Protein AF-A0A356W5I6-F1 (afdb_monomer_lite)

Sequence (80 aa):
FKPIEYPKPDGVISFDKLTNVSFTNTYHGEDQPVHLVVKDMALQKASEHDVYAGPSARYCPAGVYEWIEEGGELKFQINS

Radius of gyration: 14.83 Å; chains: 1; bounding box: 37×24×36 Å

InterPro domains:
  IPR007859 ETF-QO/FixX, C-terminal domain [PF05187] (11-80)
  IPR040156 Electron transfer flavoprotein-ubiquinone oxidoreductase [PTHR10617] (2-80)

Organism: NCBI:txid1280948

pLDDT: mean 94.02, std 3.03, range [78.12, 97.06]

Structure (mmCIF, N/CA/C/O backbone):
data_AF-A0A356W5I6-F1
#
_entry.id   AF-A0A356W5I6-F1
#
loop_
_atom_site.group_PDB
_atom_site.id
_atom_site.type_symbol
_atom_site.label_atom_id
_atom_site.label_alt_id
_atom_site.label_comp_id
_atom_site.label_asym_id
_atom_site.label_entity_id
_atom_site.label_seq_id
_atom_site.pdbx_PDB_ins_code
_atom_site.Cartn_x
_atom_site.Cartn_y
_atom_site.Cartn_z
_atom_site.occupancy
_atom_site.B_iso_or_equiv
_atom_site.auth_seq_id
_atom_site.auth_comp_id
_atom_site.auth_asym_id
_atom_site.auth_atom_id
_atom_site.pdbx_PDB_model_num
ATOM 1 N N . PHE A 1 1 ? -17.001 -10.683 -9.569 1.00 78.12 1 PHE A N 1
ATOM 2 C CA . PHE A 1 1 ? -16.438 -10.219 -8.284 1.00 78.12 1 PHE A CA 1
ATOM 3 C C . PHE A 1 1 ? -17.429 -9.258 -7.648 1.00 78.12 1 PHE A C 1
ATOM 5 O O . PHE A 1 1 ? -17.999 -8.455 -8.375 1.00 78.12 1 PHE A O 1
ATOM 12 N N . LYS A 1 2 ? -17.670 -9.360 -6.337 1.00 89.81 2 LYS A N 1
ATOM 13 C CA . LYS A 1 2 ? -18.467 -8.381 -5.589 1.00 89.81 2 LYS A CA 1
ATOM 14 C C . LYS A 1 2 ? -17.511 -7.647 -4.640 1.00 89.81 2 LYS A C 1
ATOM 16 O O . LYS A 1 2 ? -16.949 -8.322 -3.778 1.00 89.81 2 LYS A O 1
ATOM 21 N N . PRO A 1 3 ? -17.285 -6.333 -4.811 1.00 91.19 3 PRO A N 1
ATOM 22 C CA . PRO A 1 3 ? -16.458 -5.559 -3.892 1.00 91.19 3 PRO A CA 1
ATOM 23 C C . PRO A 1 3 ? -16.959 -5.672 -2.448 1.00 91.19 3 PRO A C 1
ATOM 25 O O . PRO A 1 3 ? -18.165 -5.759 -2.209 1.00 91.19 3 PRO A O 1
ATOM 28 N N . ILE A 1 4 ? -16.027 -5.679 -1.497 1.00 94.81 4 ILE A N 1
ATOM 29 C CA . ILE A 1 4 ? -16.344 -5.601 -0.071 1.00 94.81 4 ILE A CA 1
ATOM 30 C C . ILE A 1 4 ? -16.460 -4.123 0.288 1.00 94.81 4 ILE A C 1
ATOM 32 O O . ILE A 1 4 ? -15.526 -3.352 0.064 1.00 94.81 4 ILE A O 1
ATOM 36 N N . GLU A 1 5 ? -17.597 -3.738 0.853 1.00 95.81 5 GLU A N 1
ATOM 37 C CA . GLU A 1 5 ? -17.786 -2.408 1.421 1.00 95.81 5 GLU A CA 1
ATOM 38 C C . GLU A 1 5 ? -17.235 -2.400 2.847 1.00 95.81 5 GLU A C 1
ATOM 40 O O . GLU A 1 5 ? -17.859 -2.914 3.775 1.00 95.81 5 GLU A O 1
ATOM 45 N N . TYR A 1 6 ? -16.032 -1.853 3.013 1.00 94.56 6 TYR A N 1
ATOM 46 C CA . TYR A 1 6 ? -15.467 -1.616 4.337 1.00 94.56 6 TYR A CA 1
ATOM 47 C C . TYR A 1 6 ? -16.042 -0.316 4.916 1.00 94.56 6 TYR A C 1
ATOM 49 O O . TYR A 1 6 ? -16.037 0.705 4.219 1.00 94.56 6 TYR A O 1
ATOM 57 N N . PRO A 1 7 ? -16.531 -0.318 6.170 1.00 96.62 7 PRO A N 1
ATOM 58 C CA . PRO A 1 7 ? -16.988 0.905 6.812 1.00 96.62 7 PRO A CA 1
ATOM 59 C C . PRO A 1 7 ? -15.823 1.886 6.968 1.00 96.62 7 PRO A C 1
ATOM 61 O O . PRO A 1 7 ? -14.665 1.491 7.117 1.00 96.62 7 PRO A O 1
ATOM 64 N N . LYS A 1 8 ? -16.140 3.182 6.943 1.00 96.38 8 LYS A N 1
ATOM 65 C CA . LYS A 1 8 ? -15.157 4.219 7.268 1.00 96.38 8 LYS A CA 1
ATOM 66 C C . LYS A 1 8 ? -14.710 4.063 8.731 1.00 96.38 8 LYS A C 1
ATOM 68 O O . LYS A 1 8 ? -15.551 3.707 9.558 1.00 96.38 8 LYS A O 1
ATOM 73 N N . PRO A 1 9 ? -13.433 4.339 9.047 1.00 97.06 9 PRO A N 1
ATOM 74 C CA . PRO A 1 9 ? -12.962 4.317 10.426 1.00 97.06 9 PRO A CA 1
ATOM 75 C C . PRO A 1 9 ? -13.699 5.362 11.276 1.00 97.06 9 PRO A C 1
ATOM 77 O O . PRO A 1 9 ? -14.021 6.447 10.790 1.00 97.06 9 PRO A O 1
ATOM 80 N N . ASP A 1 10 ? -13.964 5.023 12.537 1.00 96.50 10 ASP A N 1
ATOM 81 C CA . ASP A 1 10 ? -14.680 5.861 13.511 1.00 96.50 10 ASP A CA 1
ATOM 82 C C . ASP A 1 10 ? -13.762 6.765 14.353 1.00 96.50 10 ASP A C 1
ATOM 84 O O . ASP A 1 10 ? -14.245 7.657 15.047 1.00 96.50 10 ASP A O 1
ATOM 88 N N . GLY A 1 11 ? -12.445 6.554 14.292 1.00 94.69 11 GLY A N 1
ATOM 89 C CA . GLY A 1 11 ? -11.446 7.299 15.057 1.00 94.69 11 GLY A CA 1
ATOM 90 C C . GLY A 1 11 ? -11.406 6.961 16.551 1.00 94.69 11 GLY A C 1
ATOM 91 O O . GLY A 1 11 ? -10.740 7.669 17.303 1.00 94.69 11 GLY A O 1
ATOM 92 N N . VAL A 1 12 ? -12.110 5.911 16.996 1.00 95.06 12 VAL A N 1
ATOM 93 C CA . VAL A 1 12 ? -12.160 5.481 18.406 1.00 95.06 12 VAL A CA 1
ATOM 94 C C . VAL A 1 12 ? -11.721 4.027 18.552 1.00 95.06 12 VAL A C 1
ATOM 96 O O . VAL A 1 12 ? -10.830 3.728 19.343 1.00 95.06 12 VAL A O 1
ATOM 99 N N . ILE A 1 13 ? -12.341 3.121 17.795 1.00 94.81 13 ILE A N 1
ATOM 100 C CA . ILE A 1 13 ? -12.024 1.684 17.781 1.00 94.81 13 ILE A CA 1
ATOM 101 C C . ILE A 1 13 ? -11.329 1.308 16.465 1.00 94.81 13 ILE A C 1
ATOM 103 O O . ILE A 1 13 ? -10.568 0.345 16.404 1.00 94.81 13 ILE A O 1
ATOM 107 N N . SER A 1 14 ? -11.571 2.078 15.405 1.00 96.25 14 SER A N 1
ATOM 108 C CA . SER A 1 14 ? -11.052 1.857 14.060 1.00 96.25 14 SER A CA 1
ATOM 109 C C . SER A 1 14 ? -10.445 3.140 13.499 1.00 96.25 14 SER A C 1
ATOM 111 O O . SER A 1 14 ? -11.001 4.224 13.648 1.00 96.25 14 SER A O 1
ATOM 113 N N . PHE A 1 15 ? -9.304 3.018 12.828 1.00 96.31 15 PHE A N 1
ATOM 114 C CA . PHE A 1 15 ? -8.506 4.149 12.351 1.00 96.31 15 PHE A CA 1
ATOM 115 C C . PHE A 1 15 ? -8.094 3.929 10.899 1.00 96.31 15 PHE A C 1
ATOM 117 O O . PHE A 1 15 ? -8.037 2.790 10.425 1.00 96.31 15 PHE A O 1
ATOM 124 N N . ASP A 1 16 ? -7.808 5.013 10.183 1.00 94.81 16 ASP A N 1
ATOM 125 C CA . ASP A 1 16 ? -7.220 4.918 8.852 1.00 94.81 16 ASP A CA 1
ATOM 126 C C . ASP A 1 16 ? -5.772 4.388 8.915 1.00 94.81 16 ASP A C 1
ATOM 128 O O . ASP A 1 16 ? -5.131 4.345 9.972 1.00 94.81 16 ASP A O 1
ATOM 132 N N . LYS A 1 17 ? -5.251 3.949 7.762 1.00 93.94 17 LYS A N 1
ATOM 133 C CA . LYS A 1 17 ? -3.915 3.343 7.676 1.00 93.94 17 LYS A CA 1
ATOM 134 C C . LYS A 1 17 ? -2.806 4.304 8.118 1.00 93.94 17 LYS A C 1
ATOM 136 O O . LYS A 1 17 ? -1.897 3.856 8.804 1.00 93.94 17 LYS A O 1
ATOM 141 N N . LEU A 1 18 ? -2.877 5.591 7.766 1.00 92.50 18 LEU A N 1
ATOM 142 C CA . LEU A 1 18 ? -1.817 6.559 8.074 1.00 92.50 18 LEU A CA 1
ATOM 143 C C . LEU A 1 18 ? -1.758 6.842 9.574 1.00 92.50 18 LEU A C 1
ATOM 145 O O . LEU A 1 18 ? -0.674 6.809 10.159 1.00 92.50 18 LEU A O 1
ATOM 149 N N . THR A 1 19 ? -2.919 7.019 10.211 1.00 94.06 19 THR A N 1
ATOM 150 C CA . THR A 1 19 ? -3.003 7.129 11.673 1.00 94.06 19 THR A CA 1
ATOM 151 C C . THR A 1 19 ? -2.378 5.905 12.348 1.00 94.06 19 THR A C 1
ATOM 153 O O . THR A 1 19 ? -1.514 6.057 13.211 1.00 94.06 19 THR A O 1
ATOM 156 N N . ASN A 1 20 ? -2.712 4.689 11.901 1.00 93.31 20 ASN A N 1
ATOM 157 C CA . ASN A 1 20 ? -2.115 3.466 12.449 1.00 93.31 20 ASN A CA 1
ATOM 158 C C . ASN A 1 20 ? -0.596 3.379 12.231 1.00 93.31 20 ASN A C 1
ATOM 160 O O . ASN A 1 20 ? 0.128 2.999 13.149 1.00 93.31 20 ASN A O 1
ATOM 164 N N . VAL A 1 21 ? -0.098 3.742 11.045 1.00 94.44 21 VAL A N 1
ATOM 165 C CA . VAL A 1 21 ? 1.344 3.744 10.745 1.00 94.44 21 VAL A CA 1
ATOM 166 C C . VAL A 1 21 ? 2.088 4.697 11.673 1.00 94.44 21 VAL A C 1
ATOM 168 O O . VAL A 1 21 ? 3.139 4.321 12.193 1.00 94.44 21 VAL A O 1
ATOM 171 N N . SER A 1 22 ? 1.525 5.874 11.961 1.00 94.25 22 SER A N 1
ATOM 172 C CA . SER A 1 22 ? 2.148 6.843 12.870 1.00 94.25 22 SER A CA 1
ATOM 173 C C . SER A 1 22 ? 2.419 6.265 14.268 1.00 94.25 22 SER A C 1
ATOM 175 O O . SER A 1 22 ? 3.446 6.565 14.873 1.00 94.25 22 SER A O 1
ATOM 177 N N . PHE A 1 23 ? 1.570 5.351 14.752 1.00 94.56 23 PHE A N 1
ATOM 178 C CA . PHE A 1 23 ? 1.744 4.696 16.054 1.00 94.56 23 PHE A CA 1
ATOM 179 C C . PHE A 1 23 ? 2.845 3.634 16.076 1.0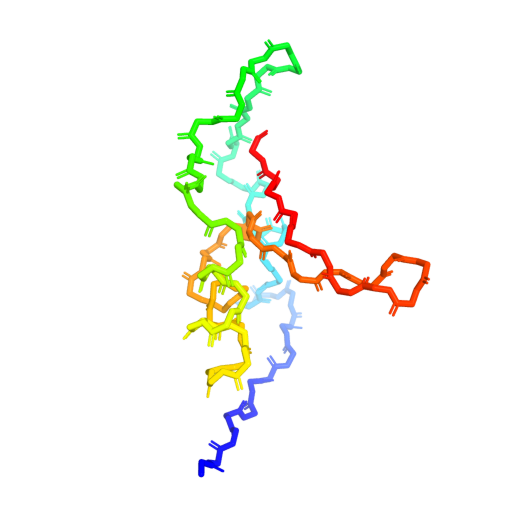0 94.56 23 PHE A C 1
ATOM 181 O O . PHE A 1 23 ? 3.301 3.247 17.150 1.00 94.56 23 PHE A O 1
ATOM 188 N N . THR A 1 24 ? 3.297 3.160 14.915 1.00 95.19 24 THR A N 1
ATOM 189 C CA . THR A 1 24 ? 4.395 2.184 14.837 1.00 95.19 24 THR A CA 1
ATOM 190 C C . THR A 1 24 ? 5.769 2.825 15.010 1.00 95.19 24 THR A C 1
ATOM 192 O O . THR A 1 24 ? 6.741 2.109 15.244 1.00 95.19 24 THR A O 1
ATOM 195 N N . ASN A 1 25 ? 5.859 4.155 14.868 1.00 93.69 25 ASN A N 1
ATOM 196 C CA . ASN A 1 25 ? 7.120 4.891 14.806 1.00 93.69 25 ASN A CA 1
ATOM 197 C C . ASN A 1 25 ? 8.090 4.342 13.730 1.00 93.69 25 ASN A C 1
ATOM 199 O O . ASN A 1 25 ? 9.308 4.384 13.895 1.00 93.69 25 ASN A O 1
ATOM 203 N N . THR A 1 26 ? 7.543 3.781 12.642 1.00 92.50 26 THR A N 1
ATOM 204 C CA . THR A 1 26 ? 8.302 3.356 11.456 1.00 92.50 26 THR A CA 1
ATOM 205 C C . THR A 1 26 ? 8.827 4.568 10.697 1.00 92.50 26 THR A C 1
ATOM 207 O O . THR A 1 26 ? 8.091 5.528 10.475 1.00 92.50 26 THR A O 1
ATOM 210 N N . TYR A 1 27 ? 10.090 4.504 10.276 1.00 92.19 27 TYR A N 1
ATOM 211 C CA . TYR A 1 27 ? 10.759 5.560 9.524 1.00 92.19 27 TYR A CA 1
ATOM 212 C C . TYR A 1 27 ? 11.948 5.005 8.723 1.00 92.19 27 TYR A C 1
ATOM 214 O O . TYR A 1 27 ? 12.627 4.083 9.181 1.00 92.19 27 TYR A O 1
ATOM 222 N N . HIS A 1 28 ? 12.230 5.624 7.575 1.00 92.25 28 HIS A N 1
ATOM 223 C CA . HIS A 1 28 ? 13.440 5.429 6.774 1.00 92.25 28 HIS A CA 1
ATOM 224 C C . HIS A 1 28 ? 14.099 6.789 6.525 1.00 92.25 28 HIS A C 1
ATOM 226 O O . HIS A 1 28 ? 13.408 7.796 6.390 1.00 92.25 28 HIS A O 1
ATOM 232 N N . GLY A 1 29 ? 15.432 6.830 6.479 1.00 90.75 29 GLY A N 1
ATOM 233 C CA . GLY A 1 29 ? 16.152 8.067 6.160 1.00 90.75 29 GLY A CA 1
ATOM 234 C C . GLY A 1 29 ? 15.887 8.522 4.722 1.00 90.75 29 GLY A C 1
ATOM 235 O O . GLY A 1 29 ? 15.799 7.680 3.836 1.00 90.75 29 GLY A O 1
ATOM 236 N N . GLU A 1 30 ? 15.822 9.835 4.488 1.00 82.69 30 GLU A N 1
ATOM 237 C CA . GLU A 1 30 ? 15.471 10.418 3.176 1.00 82.69 30 GLU A CA 1
ATOM 238 C C . GLU A 1 30 ? 16.411 9.988 2.034 1.00 82.69 30 GLU A C 1
ATOM 240 O O . GLU A 1 30 ? 15.975 9.833 0.898 1.00 82.69 30 GLU A O 1
ATOM 245 N N . ASP A 1 31 ? 17.685 9.732 2.344 1.00 90.31 31 ASP A N 1
ATOM 246 C CA . ASP A 1 31 ? 18.699 9.307 1.369 1.00 90.31 31 ASP A CA 1
ATOM 247 C C . ASP A 1 31 ? 18.819 7.777 1.231 1.00 90.31 31 ASP A C 1
ATOM 249 O O . ASP A 1 31 ? 19.731 7.271 0.566 1.00 90.31 31 ASP A O 1
ATOM 253 N N . GLN A 1 32 ? 17.950 7.003 1.891 1.00 90.25 32 GLN A N 1
ATOM 254 C CA . GLN A 1 32 ? 17.976 5.548 1.771 1.00 90.25 32 GLN A CA 1
ATOM 255 C C . GLN A 1 32 ? 17.319 5.113 0.455 1.00 90.25 32 GLN A C 1
ATOM 257 O O . GLN A 1 32 ? 16.238 5.587 0.110 1.00 90.25 32 GLN A O 1
ATOM 262 N N . PRO A 1 33 ? 17.932 4.186 -0.302 1.00 91.62 33 PRO A N 1
ATOM 263 C CA . PRO A 1 33 ? 17.299 3.652 -1.496 1.00 91.62 33 PRO A CA 1
ATOM 264 C C . PRO A 1 33 ? 16.041 2.858 -1.128 1.00 91.62 33 PRO A C 1
ATOM 266 O O . PRO A 1 33 ? 16.020 2.133 -0.130 1.00 91.62 33 PRO A O 1
ATOM 269 N N . VAL A 1 34 ? 15.022 2.928 -1.989 1.00 92.81 34 VAL A N 1
ATOM 270 C CA . VAL A 1 34 ? 13.801 2.120 -1.867 1.00 92.81 34 VAL A CA 1
ATOM 271 C C . VAL A 1 34 ? 14.179 0.640 -1.802 1.00 92.81 34 VAL A C 1
ATOM 273 O O . VAL A 1 34 ? 14.732 0.077 -2.749 1.00 92.81 34 VAL A O 1
ATOM 276 N N . HIS A 1 35 ? 13.866 -0.004 -0.680 1.00 93.94 35 HIS A N 1
ATOM 277 C CA . HIS A 1 35 ? 14.237 -1.400 -0.436 1.00 93.94 35 HIS A CA 1
ATOM 278 C C . HIS A 1 35 ? 13.242 -2.403 -1.051 1.00 93.94 35 HIS A C 1
ATOM 280 O O . HIS A 1 35 ? 13.496 -3.608 -1.075 1.00 93.94 35 HIS A O 1
ATOM 286 N N . LEU A 1 36 ? 12.117 -1.915 -1.581 1.00 95.50 36 LEU A N 1
ATOM 287 C CA . LEU A 1 36 ? 11.100 -2.699 -2.278 1.00 95.50 36 LEU A CA 1
ATOM 288 C C . LEU A 1 36 ? 11.310 -2.591 -3.790 1.00 95.50 36 LEU A C 1
ATOM 290 O O . LEU A 1 36 ? 10.871 -1.645 -4.440 1.00 95.50 36 LEU A O 1
ATOM 294 N N . VAL A 1 37 ? 12.010 -3.575 -4.351 1.00 95.06 37 VAL A N 1
ATOM 295 C CA . VAL A 1 37 ? 12.439 -3.552 -5.754 1.00 95.06 37 VAL A CA 1
ATOM 296 C C . VAL A 1 37 ? 11.425 -4.264 -6.646 1.00 95.06 37 VAL A C 1
ATOM 298 O O . VAL A 1 37 ? 11.220 -5.474 -6.537 1.00 95.06 37 VAL A O 1
ATOM 301 N N . VAL A 1 38 ? 10.831 -3.526 -7.585 1.00 95.31 38 VAL A N 1
ATOM 302 C CA . VAL A 1 38 ? 9.990 -4.098 -8.644 1.00 95.31 38 VAL A CA 1
ATOM 303 C C . VAL A 1 38 ? 10.882 -4.530 -9.800 1.00 95.31 38 VAL A C 1
ATOM 305 O O . VAL A 1 38 ? 11.567 -3.716 -10.413 1.00 95.31 38 VAL A O 1
ATOM 308 N N . LYS A 1 39 ? 10.875 -5.829 -10.108 1.00 96.44 39 LYS A N 1
ATOM 309 C CA . LYS A 1 39 ? 11.717 -6.387 -11.174 1.00 96.44 39 LYS A CA 1
ATOM 310 C C . LYS A 1 39 ? 11.259 -5.971 -12.576 1.00 96.44 39 LYS A C 1
ATOM 312 O O . LYS A 1 39 ? 12.095 -5.801 -13.457 1.00 96.44 39 LYS A O 1
ATOM 317 N N . ASP A 1 40 ? 9.950 -5.851 -12.782 1.00 97.00 40 ASP A N 1
ATOM 318 C CA . ASP A 1 40 ? 9.346 -5.510 -14.070 1.00 97.00 40 ASP A CA 1
ATOM 319 C C . ASP A 1 40 ? 8.074 -4.681 -13.845 1.00 97.00 40 ASP A C 1
ATOM 321 O O . ASP A 1 40 ? 7.062 -5.180 -13.349 1.00 97.00 40 ASP A O 1
ATOM 325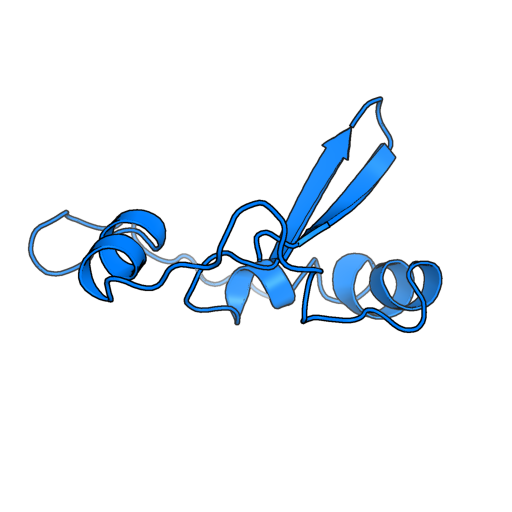 N N . MET A 1 41 ? 8.140 -3.397 -14.201 1.00 95.00 41 MET A N 1
ATOM 326 C CA . MET A 1 41 ? 7.036 -2.449 -14.025 1.00 95.00 41 MET A CA 1
ATOM 327 C C . MET A 1 41 ? 5.868 -2.714 -14.980 1.00 95.00 41 MET A C 1
ATOM 329 O O . MET A 1 41 ? 4.714 -2.473 -14.623 1.00 95.00 41 MET A O 1
ATOM 333 N N . ALA A 1 42 ? 6.144 -3.227 -16.182 1.00 95.62 42 ALA A N 1
ATOM 334 C CA . ALA A 1 42 ? 5.102 -3.559 -17.144 1.00 95.62 42 ALA A CA 1
ATOM 335 C C . ALA A 1 42 ? 4.323 -4.788 -16.670 1.00 95.62 4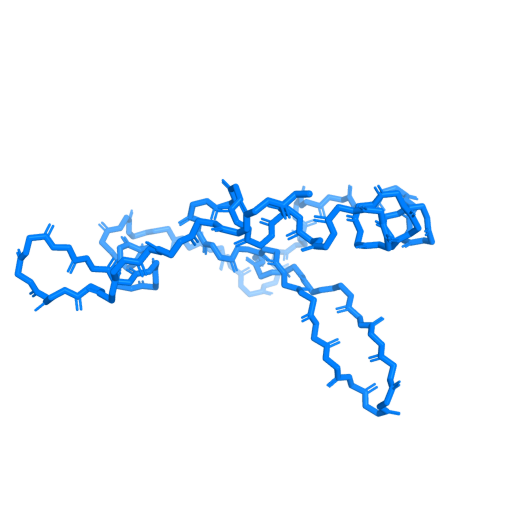2 ALA A C 1
ATOM 337 O O . ALA A 1 42 ? 3.091 -4.782 -16.684 1.00 95.62 42 ALA A O 1
ATOM 338 N N . LEU A 1 43 ? 5.033 -5.805 -16.170 1.00 95.94 43 LEU A N 1
ATOM 339 C CA . LEU A 1 43 ? 4.403 -6.971 -15.559 1.00 95.94 43 LEU A CA 1
ATOM 340 C C . LEU A 1 43 ? 3.632 -6.594 -14.291 1.00 95.94 43 LEU A C 1
ATOM 342 O O . LEU A 1 43 ? 2.531 -7.105 -14.098 1.00 95.94 43 LEU A O 1
ATOM 346 N N . GLN A 1 44 ? 4.161 -5.695 -13.454 1.00 95.81 44 GLN A N 1
ATOM 347 C CA . GLN A 1 44 ? 3.452 -5.204 -12.269 1.00 95.81 44 GLN A CA 1
ATOM 348 C C . GLN A 1 44 ? 2.091 -4.619 -12.664 1.00 95.81 44 GLN A C 1
ATOM 350 O O . GLN A 1 44 ? 1.067 -5.032 -12.133 1.00 95.81 44 GLN A O 1
ATOM 355 N N . LYS A 1 45 ? 2.039 -3.743 -13.669 1.00 95.75 45 LYS A N 1
ATOM 356 C CA . LYS A 1 45 ? 0.767 -3.191 -14.151 1.00 95.75 45 LYS A CA 1
ATOM 357 C C . LYS A 1 45 ? -0.150 -4.263 -14.747 1.00 95.75 45 LYS A C 1
ATOM 359 O O . LYS A 1 45 ? -1.288 -4.416 -14.308 1.00 95.75 45 LYS A O 1
ATOM 364 N N . ALA A 1 46 ? 0.360 -5.036 -15.703 1.00 96.81 46 ALA A N 1
ATOM 365 C CA . ALA A 1 46 ? -0.454 -5.968 -16.477 1.00 96.81 46 ALA A CA 1
ATOM 366 C C . ALA A 1 46 ? -0.964 -7.164 -15.656 1.00 96.81 46 ALA A C 1
ATOM 368 O O . ALA A 1 46 ? -2.022 -7.700 -15.966 1.00 96.81 46 ALA A O 1
ATOM 369 N N . SER A 1 47 ? -0.227 -7.611 -14.631 1.00 95.12 47 SER A N 1
ATOM 370 C CA . SER A 1 47 ? -0.603 -8.783 -13.826 1.00 95.12 47 SER A CA 1
ATOM 371 C C . SER A 1 47 ? -1.339 -8.440 -12.534 1.00 95.12 47 SER A C 1
ATOM 373 O O . SER A 1 47 ? -2.134 -9.255 -12.074 1.00 95.12 47 SER A O 1
ATOM 375 N N . GLU A 1 48 ? -1.101 -7.264 -11.948 1.00 94.94 48 GLU A N 1
ATOM 376 C CA . GLU A 1 48 ? -1.652 -6.876 -10.647 1.00 94.94 48 GLU A CA 1
ATOM 377 C C . GLU A 1 48 ? -2.781 -5.851 -10.798 1.00 94.94 48 GLU A C 1
ATOM 379 O O . GLU A 1 48 ? -3.898 -6.088 -10.324 1.00 94.94 48 GLU A O 1
ATOM 384 N N . HIS A 1 49 ? -2.535 -4.755 -11.516 1.00 95.31 49 HIS A N 1
ATOM 385 C CA . HIS A 1 49 ? -3.525 -3.698 -11.680 1.00 95.31 49 HIS A CA 1
ATOM 386 C C . HIS A 1 49 ? -4.619 -4.101 -12.667 1.00 95.31 49 HIS A C 1
ATOM 388 O O . HIS A 1 49 ? -5.795 -4.130 -12.309 1.00 95.31 49 HIS A O 1
ATOM 394 N N . ASP A 1 50 ? -4.241 -4.466 -13.890 1.00 95.31 50 ASP A N 1
ATOM 395 C CA . ASP A 1 50 ? -5.205 -4.642 -14.981 1.00 95.31 50 ASP A CA 1
ATOM 396 C C . ASP A 1 50 ? -6.082 -5.894 -14.800 1.00 95.31 50 ASP A C 1
ATOM 398 O O . ASP A 1 50 ? -7.211 -5.944 -15.289 1.00 95.31 50 ASP A O 1
ATOM 402 N N . VAL A 1 51 ? -5.597 -6.891 -14.046 1.00 95.38 51 VAL A N 1
ATOM 403 C CA . VAL A 1 51 ? -6.330 -8.138 -13.764 1.00 95.38 51 VAL A CA 1
ATOM 404 C C . VAL A 1 51 ? -7.062 -8.092 -12.420 1.00 95.38 51 VAL A C 1
ATOM 406 O O . VAL A 1 51 ? -8.200 -8.556 -12.328 1.00 95.38 51 VAL A O 1
ATOM 409 N N . TYR A 1 52 ? -6.437 -7.544 -11.370 1.00 94.44 52 TYR A N 1
ATOM 410 C CA . TYR A 1 52 ? -6.946 -7.634 -9.991 1.00 94.44 52 TYR A CA 1
ATOM 411 C C . TYR A 1 52 ? -7.252 -6.277 -9.342 1.00 94.44 52 TYR A C 1
ATOM 413 O O . TYR A 1 52 ? -7.590 -6.221 -8.153 1.00 94.44 52 TYR A O 1
ATOM 421 N N . ALA A 1 53 ? -7.195 -5.189 -10.113 1.00 93.88 53 ALA A N 1
ATOM 422 C CA . ALA A 1 53 ? -7.489 -3.829 -9.671 1.00 93.88 53 ALA A CA 1
ATOM 423 C C . ALA A 1 53 ? -6.646 -3.393 -8.463 1.00 93.88 53 ALA A C 1
ATOM 425 O O . ALA A 1 53 ? -7.187 -2.862 -7.485 1.00 93.88 53 ALA A O 1
ATOM 426 N N . GLY A 1 54 ? -5.340 -3.666 -8.504 1.00 94.88 54 GLY A N 1
ATOM 427 C CA . GLY A 1 54 ? -4.390 -3.093 -7.557 1.00 94.88 54 GLY A CA 1
ATOM 428 C C . GLY A 1 54 ? -4.425 -3.691 -6.142 1.00 94.88 54 GLY A C 1
ATOM 429 O O . GLY A 1 54 ? -4.548 -2.921 -5.185 1.00 94.88 54 GLY A O 1
ATOM 430 N N . PRO A 1 55 ? -4.392 -5.027 -5.928 1.00 95.75 55 PRO A N 1
ATOM 431 C CA . PRO A 1 55 ? -4.436 -5.607 -4.583 1.00 95.75 55 PRO A CA 1
ATOM 432 C C . PRO A 1 55 ? -3.322 -5.123 -3.638 1.00 95.75 55 PRO A C 1
ATOM 434 O O . PRO A 1 55 ? -3.538 -5.146 -2.426 1.00 95.75 55 PRO A O 1
ATOM 437 N N . SER A 1 56 ? -2.186 -4.639 -4.146 1.00 96.19 56 SER A N 1
ATOM 438 C CA . SER A 1 56 ? -1.070 -4.084 -3.363 1.00 96.19 56 SER A CA 1
ATOM 439 C C . SER A 1 56 ? -1.457 -2.902 -2.483 1.00 96.19 56 SER A C 1
ATOM 441 O O . SER A 1 56 ? -1.084 -2.869 -1.306 1.00 96.19 56 SER A O 1
ATOM 443 N N . ALA A 1 57 ? -2.323 -2.021 -2.984 1.00 94.75 57 ALA A N 1
ATOM 444 C CA . ALA A 1 57 ? -2.898 -0.922 -2.211 1.00 94.75 57 ALA A CA 1
ATOM 445 C C . ALA A 1 57 ? -3.804 -1.410 -1.058 1.00 94.75 57 ALA A C 1
ATOM 447 O O . ALA A 1 57 ? -4.052 -0.693 -0.080 1.00 94.75 57 ALA A O 1
ATOM 448 N N . ARG A 1 58 ? -4.303 -2.654 -1.128 1.00 94.50 58 ARG A N 1
ATOM 449 C CA . ARG A 1 58 ? -5.199 -3.238 -0.118 1.00 94.50 58 ARG A CA 1
ATOM 450 C C . ARG A 1 58 ? -4.446 -4.094 0.891 1.00 94.50 58 ARG A C 1
ATOM 452 O O . ARG A 1 58 ? -4.594 -3.835 2.084 1.00 94.50 58 ARG A O 1
ATOM 459 N N . TYR A 1 59 ? -3.639 -5.058 0.433 1.00 95.62 59 TYR A N 1
ATOM 460 C CA . TYR A 1 59 ? -2.933 -5.988 1.321 1.00 95.62 59 TYR A CA 1
ATOM 461 C C . TYR A 1 59 ? -1.808 -5.317 2.109 1.00 95.62 59 TYR A C 1
ATOM 463 O O . TYR A 1 59 ? -1.450 -5.810 3.175 1.00 95.62 59 TYR A O 1
ATOM 471 N N . CYS A 1 60 ? -1.237 -4.210 1.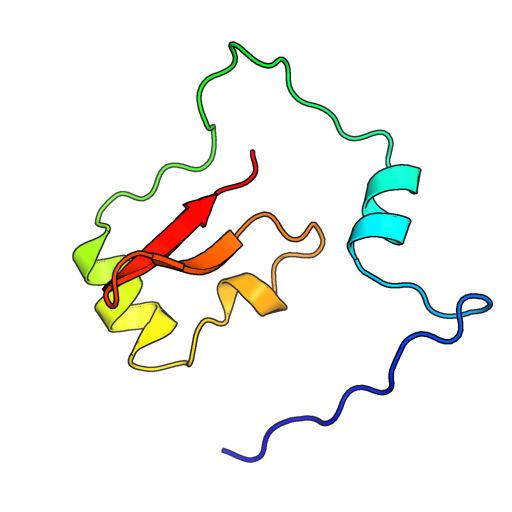611 1.00 96.81 60 CYS A N 1
ATOM 472 C CA . CYS A 1 60 ? -0.196 -3.505 2.344 1.00 96.81 60 CYS A CA 1
ATOM 473 C C . CYS 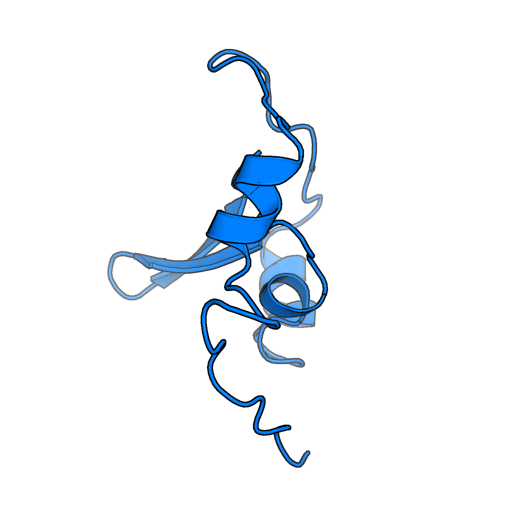A 1 60 ? -0.800 -2.806 3.573 1.00 96.81 60 CYS A C 1
ATOM 475 O O . CYS A 1 60 ? -1.676 -1.941 3.413 1.00 96.81 60 CYS A O 1
ATOM 477 N N . PRO A 1 61 ? -0.342 -3.140 4.794 1.00 95.69 61 PRO A N 1
ATOM 478 C CA . PRO A 1 61 ? -0.883 -2.553 6.016 1.00 95.69 61 PRO A CA 1
ATOM 479 C C . PRO A 1 61 ? -0.440 -1.099 6.211 1.00 95.69 61 PRO A C 1
ATOM 481 O O . PRO A 1 61 ? -1.104 -0.363 6.933 1.00 95.69 61 PRO A O 1
ATOM 484 N N . ALA A 1 62 ? 0.643 -0.681 5.547 1.00 96.06 62 ALA A N 1
ATOM 485 C CA . ALA A 1 62 ? 1.291 0.608 5.768 1.00 96.06 62 ALA A CA 1
ATOM 486 C C . ALA A 1 62 ? 1.066 1.644 4.652 1.00 96.06 62 ALA A C 1
ATOM 488 O O . ALA A 1 62 ? 1.618 2.733 4.717 1.00 96.06 62 ALA A O 1
ATOM 489 N N . GLY A 1 63 ? 0.271 1.327 3.621 1.00 94.12 63 GLY A N 1
ATOM 490 C CA . GLY A 1 63 ? 0.025 2.272 2.518 1.00 94.12 63 GLY A CA 1
ATOM 491 C C . GLY A 1 63 ? 1.260 2.549 1.650 1.00 94.12 63 GLY A C 1
ATOM 492 O O . GLY A 1 63 ? 1.397 3.626 1.085 1.00 94.12 63 GLY A O 1
ATOM 493 N N . VAL A 1 64 ? 2.172 1.577 1.559 1.00 96.38 64 VAL A N 1
ATOM 494 C CA . VAL A 1 64 ? 3.433 1.727 0.815 1.00 96.38 64 VAL A CA 1
ATOM 495 C C . VAL A 1 64 ? 3.220 1.710 -0.698 1.00 96.38 64 VAL A C 1
ATOM 497 O O . VAL A 1 64 ? 3.911 2.421 -1.411 1.00 96.38 64 VAL A O 1
ATOM 500 N N . TYR A 1 65 ? 2.290 0.898 -1.201 1.00 97.06 65 TYR A N 1
ATOM 501 C CA . TYR A 1 65 ? 2.053 0.748 -2.638 1.00 97.06 65 TYR A CA 1
ATOM 502 C C . TYR A 1 65 ? 0.819 1.524 -3.068 1.00 97.06 65 TYR A C 1
ATOM 504 O O . TYR A 1 65 ? -0.270 1.285 -2.539 1.00 97.06 65 TYR A O 1
ATOM 512 N N . GLU A 1 66 ? 0.977 2.382 -4.069 1.00 95.88 66 GLU A N 1
ATOM 513 C CA . GLU A 1 66 ? -0.109 3.196 -4.603 1.00 95.88 66 GLU A CA 1
ATOM 514 C C . GLU A 1 66 ? -0.089 3.206 -6.133 1.00 95.88 66 GLU A C 1
ATOM 516 O O . GLU A 1 66 ? 0.963 3.286 -6.764 1.00 95.88 66 GLU A O 1
ATOM 521 N N . TRP A 1 67 ? -1.274 3.133 -6.735 1.00 95.38 67 TRP A N 1
ATOM 522 C CA . TRP A 1 67 ? -1.473 3.421 -8.151 1.00 95.38 67 TRP A CA 1
ATOM 523 C C . TRP A 1 67 ? -2.043 4.830 -8.260 1.00 95.38 67 TRP A C 1
ATOM 525 O O . TRP A 1 67 ? -3.171 5.069 -7.829 1.00 95.38 67 TRP A O 1
ATOM 535 N N . ILE A 1 68 ? -1.255 5.754 -8.802 1.00 95.44 68 ILE A N 1
ATOM 536 C CA . ILE A 1 68 ? -1.627 7.160 -8.970 1.00 95.44 68 ILE A CA 1
ATOM 537 C C . ILE A 1 68 ? -1.789 7.492 -10.451 1.00 95.44 68 ILE A C 1
ATOM 539 O O . ILE A 1 68 ? -1.144 6.888 -11.307 1.00 95.44 68 ILE A O 1
ATOM 543 N N . GLU A 1 69 ? -2.653 8.454 -10.757 1.00 94.25 69 GLU A N 1
ATOM 544 C CA . GLU A 1 69 ? -2.797 8.994 -12.107 1.00 94.25 69 GLU A CA 1
ATOM 545 C C . GLU A 1 69 ? -1.971 10.281 -12.217 1.00 94.25 69 GLU A C 1
ATOM 547 O O . GLU A 1 69 ? -2.234 11.264 -11.525 1.00 94.25 69 GLU A O 1
ATOM 552 N N . GLU A 1 70 ? -0.949 10.269 -13.069 1.00 93.00 70 GLU A N 1
ATOM 553 C CA . GLU A 1 70 ? -0.038 11.390 -13.297 1.00 93.00 70 GLU A CA 1
ATOM 554 C C . GLU A 1 70 ? -0.013 11.692 -14.800 1.00 93.00 70 GLU A C 1
ATOM 556 O O . GLU A 1 70 ? 0.367 10.853 -15.611 1.00 93.00 70 GLU A O 1
ATOM 561 N N . GLY A 1 71 ? -0.488 12.875 -15.203 1.00 89.62 71 GLY A N 1
ATOM 562 C CA . GLY A 1 71 ? -0.516 13.265 -16.621 1.00 89.62 71 GLY A CA 1
ATOM 563 C C . GLY A 1 71 ? -1.433 12.413 -17.514 1.00 89.62 71 GLY A C 1
ATOM 564 O O . GLY A 1 71 ? -1.218 12.363 -18.721 1.00 89.62 71 GLY A O 1
ATOM 565 N N . GLY A 1 72 ? -2.441 11.748 -16.938 1.00 91.19 72 GLY A N 1
ATOM 566 C CA . GLY A 1 72 ? -3.320 10.807 -17.649 1.00 91.19 72 GLY A CA 1
ATOM 567 C C . GLY A 1 72 ? -2.733 9.400 -17.796 1.00 91.19 72 GLY A C 1
ATOM 568 O O . GLY A 1 72 ? -3.345 8.540 -18.431 1.00 91.19 72 GLY A O 1
ATOM 569 N N . GLU A 1 73 ? -1.562 9.145 -17.206 1.00 90.44 73 GLU A N 1
ATOM 570 C CA . GLU A 1 73 ? -0.956 7.822 -17.140 1.00 90.44 73 GLU A CA 1
ATOM 571 C C . GLU A 1 73 ? -1.016 7.262 -15.721 1.00 90.44 73 GLU A C 1
ATOM 573 O O . GLU A 1 73 ? -0.778 7.951 -14.730 1.00 90.44 73 GLU A O 1
ATOM 578 N N . LEU A 1 74 ? -1.320 5.970 -15.625 1.00 92.38 74 LEU A N 1
ATOM 579 C CA . LEU A 1 74 ? -1.310 5.263 -14.355 1.00 92.38 74 LEU A CA 1
ATOM 580 C C . LEU A 1 74 ? 0.118 4.829 -13.994 1.00 92.38 74 LEU A C 1
ATOM 582 O O . LEU A 1 74 ? 0.733 4.053 -14.734 1.00 92.38 74 LEU A O 1
ATOM 586 N N . LYS A 1 75 ? 0.603 5.275 -12.835 1.00 94.69 75 LYS A N 1
ATOM 587 C CA . LYS A 1 75 ? 1.952 5.041 -12.311 1.00 94.69 75 LYS A CA 1
ATOM 588 C C . LYS A 1 75 ? 1.902 4.319 -10.967 1.00 94.69 75 LYS A C 1
ATOM 590 O O . LYS A 1 75 ? 1.087 4.640 -10.106 1.00 94.69 75 LYS A O 1
ATOM 595 N N . PHE A 1 76 ? 2.801 3.353 -10.789 1.00 95.88 76 PHE A N 1
ATOM 596 C CA . PHE A 1 76 ? 3.001 2.667 -9.513 1.00 95.88 76 PHE A CA 1
ATOM 597 C C . PHE A 1 76 ? 4.016 3.437 -8.665 1.00 95.88 76 PHE A C 1
ATOM 599 O O . PHE A 1 76 ? 5.152 3.639 -9.099 1.00 95.88 76 PHE A O 1
ATOM 606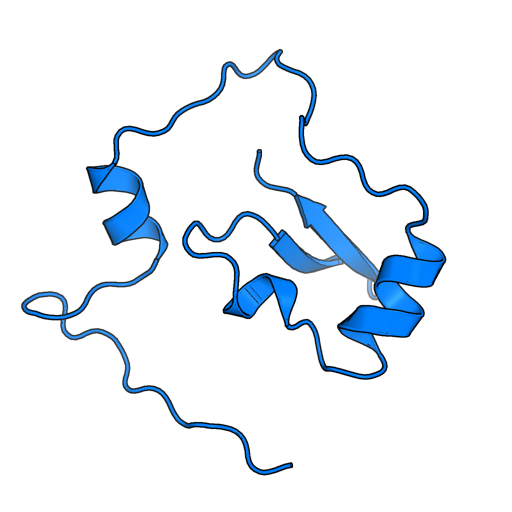 N N . GLN A 1 77 ? 3.606 3.866 -7.476 1.00 95.56 77 GLN A N 1
ATOM 607 C CA . GLN A 1 77 ? 4.418 4.589 -6.504 1.00 95.56 77 GLN A CA 1
ATOM 608 C C . GLN A 1 77 ? 4.682 3.712 -5.275 1.00 95.56 77 GLN A C 1
ATOM 610 O O . GLN A 1 77 ? 3.802 2.983 -4.812 1.00 95.56 77 GLN A O 1
ATOM 615 N N . ILE A 1 78 ? 5.912 3.790 -4.761 1.00 95.44 78 ILE A N 1
ATOM 616 C CA . ILE A 1 78 ? 6.358 3.082 -3.560 1.00 95.44 78 ILE A CA 1
ATOM 617 C C . ILE A 1 78 ? 6.797 4.120 -2.527 1.00 95.44 78 ILE A C 1
ATOM 619 O O . ILE A 1 78 ? 7.802 4.798 -2.725 1.00 95.44 78 ILE A O 1
ATOM 623 N N . ASN A 1 79 ? 6.048 4.220 -1.431 1.00 92.62 79 ASN A N 1
ATOM 624 C CA . ASN A 1 79 ? 6.328 5.079 -0.283 1.00 92.62 79 ASN A CA 1
ATOM 625 C C . ASN A 1 79 ? 7.182 4.299 0.725 1.00 92.62 79 ASN A C 1
ATOM 627 O O . ASN A 1 79 ? 6.658 3.728 1.684 1.00 92.62 79 ASN A O 1
ATOM 631 N N . SER A 1 80 ? 8.481 4.196 0.443 1.00 85.56 80 SER A N 1
ATOM 632 C CA . SER A 1 80 ? 9.462 3.529 1.299 1.00 85.56 80 SER A CA 1
ATOM 633 C C . SER A 1 80 ? 10.389 4.545 1.921 1.00 85.56 80 SER A C 1
ATOM 635 O O . SER A 1 80 ? 10.927 5.379 1.173 1.00 85.56 80 SER A O 1
#

Foldseek 3Di:
DDDDDDDDAPVPPGDDLQVVLVVVVDDDDPPDPDPDDDPDQVCCCVVACVPPNHCVCVPDSRSQWDFDQDPNDTDIGGPD

Secondary structure (DSSP, 8-state):
-----PPPP-SSS---HHHHHHHHT----TTSPPSS--S-HHHHIIIIIHHHS-THHHH-TT--EEEEEETTEEEEEE--